Protein AF-A0A2V8GNH6-F1 (afdb_monomer)

Foldseek 3Di:
DDDQDADPVRDRDPPAFDDDDQDDDQDADDDPPVSVVVSVVPDDDGPFAQQLSNLVVLLVSQLVVCVVPPPDAAEDEAEELQDGGDDDDDLVNSLVSLLVSLHAYEYEHEHDPVCRVDDHDPSSVSSNVSSVHYYHYDYDPDPPQDDDDDDDDPPDDDDDPPDDD

Radius of gyration: 18.3 Å; Cα contacts (8 Å, |Δi|>4): 190; chains: 1; bounding box: 38×54×38 Å

Nearest PDB structures (foldseek):
  8bhv-assembly1_b  TM=6.555E-01  e=4.069E-03  Homo sapiens
  3k6s-assembly1_A  TM=7.568E-01  e=2.475E-02  Homo sapiens
  7lsy-assembly1_B  TM=6.332E-01  e=7.755E-03  Homo sapiens
  6tyx-assembly1_A  TM=6.675E-01  e=1.793E-02  Xenopus laevis
  6zhe-assembly1_H  TM=6.805E-01  e=1.324E-01  Homo sapiens

Solvent-accessible surface area (backbone atoms only — not comparable to full-atom values): 10574 Å² total; per-residue (Å²): 138,86,85,78,67,50,50,100,84,68,48,82,53,76,90,62,65,60,76,74,66,78,57,78,79,73,62,77,94,74,87,59,62,68,61,47,50,52,40,61,71,68,67,72,90,60,77,47,36,40,52,47,51,31,47,48,54,51,51,53,50,50,57,59,54,38,75,79,42,79,92,62,90,46,76,47,77,43,82,41,65,66,69,66,72,47,80,91,59,53,68,67,61,43,47,52,53,37,44,76,65,68,32,29,26,32,33,37,26,37,35,51,89,91,44,67,79,54,66,74,38,70,66,51,50,46,45,7,58,72,30,70,37,50,69,47,73,52,77,81,88,64,94,71,84,85,61,102,69,79,93,76,85,78,80,72,78,82,77,88,78,86,73,89,131

pLDDT: mean 71.57, std 22.3, range [28.91, 95.69]

Sequence (165 aa):
MGVCATDRAGEPAPIGPRPAEAGDVRYPMGGDHRQATLALAGLSPAAETVLYESMLIAIRNQQRASRARAGSYRVIVVLTDGENGAGRVEFDEVLDDARRSGILTYPVVLPPNDAPQSGPSWRMTQLALDTGGKIASGTCRHRSCVTARGISCRCARADPHVMAR

Structure (mmCIF, N/CA/C/O backbone):
data_AF-A0A2V8GNH6-F1
#
_entry.id   AF-A0A2V8GNH6-F1
#
loop_
_atom_site.group_PDB
_atom_site.id
_atom_site.type_symbol
_atom_site.label_atom_id
_atom_site.label_alt_id
_atom_site.label_comp_id
_atom_site.label_asym_id
_atom_site.label_entity_id
_atom_site.label_seq_id
_atom_site.pdbx_PDB_ins_code
_atom_site.Cartn_x
_atom_site.Cartn_y
_atom_site.Cartn_z
_atom_site.occupancy
_atom_site.B_iso_or_equiv
_atom_site.auth_seq_id
_atom_site.auth_comp_id
_atom_site.auth_asym_id
_atom_site.auth_atom_id
_atom_site.pdbx_PDB_model_num
ATOM 1 N N . MET A 1 1 ? 18.741 -32.907 -8.082 1.00 30.94 1 MET A N 1
ATOM 2 C CA . MET A 1 1 ? 17.587 -33.659 -8.616 1.00 30.94 1 MET A CA 1
ATOM 3 C C . MET A 1 1 ? 16.412 -32.696 -8.666 1.00 30.94 1 MET A C 1
ATOM 5 O O . MET A 1 1 ? 16.010 -32.224 -7.613 1.00 30.94 1 MET A O 1
ATOM 9 N N . GLY A 1 2 ? 15.989 -32.273 -9.861 1.00 32.78 2 GLY A N 1
ATOM 10 C CA . GLY A 1 2 ? 14.902 -31.302 -10.036 1.00 32.78 2 GLY A CA 1
ATOM 11 C C . GLY A 1 2 ? 13.561 -32.020 -10.121 1.00 32.78 2 GLY A C 1
ATOM 12 O O . GLY A 1 2 ? 13.442 -32.985 -10.869 1.00 32.78 2 GLY A O 1
ATOM 13 N N . VAL A 1 3 ? 12.58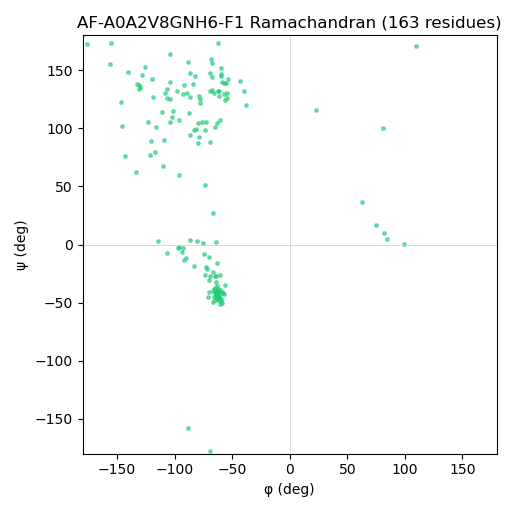1 -31.577 -9.336 1.00 32.28 3 VAL A N 1
ATOM 14 C CA . VAL A 1 3 ? 11.209 -32.091 -9.390 1.00 32.28 3 VAL A CA 1
ATOM 15 C C . VAL A 1 3 ? 10.467 -31.281 -10.453 1.00 32.28 3 VAL A C 1
ATOM 17 O O . VAL A 1 3 ? 10.292 -30.074 -10.295 1.00 32.28 3 VAL A O 1
ATOM 20 N N . CYS A 1 4 ? 10.086 -31.921 -11.557 1.00 30.31 4 CYS A N 1
ATOM 21 C CA . CYS A 1 4 ? 9.212 -31.326 -12.564 1.00 30.31 4 CYS A CA 1
ATOM 22 C C . CYS A 1 4 ? 7.770 -31.379 -12.046 1.00 30.31 4 CYS A C 1
ATOM 24 O O . CYS A 1 4 ? 7.290 -32.450 -11.681 1.00 30.31 4 CYS A O 1
ATOM 26 N N . ALA A 1 5 ? 7.081 -30.239 -12.001 1.00 36.72 5 ALA A N 1
ATOM 27 C CA . ALA A 1 5 ? 5.638 -30.228 -11.806 1.00 36.72 5 ALA A CA 1
ATOM 28 C C . ALA A 1 5 ? 4.979 -30.635 -13.133 1.00 36.72 5 ALA A C 1
ATOM 30 O O . ALA A 1 5 ? 4.988 -29.867 -14.091 1.00 36.72 5 ALA A O 1
ATOM 31 N N . THR A 1 6 ? 4.467 -31.859 -13.203 1.00 38.34 6 THR A N 1
ATOM 32 C CA . THR A 1 6 ? 3.567 -32.315 -14.268 1.00 38.34 6 THR A CA 1
ATOM 33 C C . THR A 1 6 ? 2.143 -31.877 -13.952 1.00 38.34 6 THR A C 1
ATOM 35 O O . THR A 1 6 ? 1.743 -31.834 -12.784 1.00 38.34 6 THR A O 1
ATOM 38 N N . ASP A 1 7 ? 1.367 -31.547 -14.978 1.00 43.41 7 ASP A N 1
ATOM 39 C CA . ASP A 1 7 ? -0.071 -31.343 -14.822 1.00 43.41 7 ASP A CA 1
ATOM 40 C C . ASP A 1 7 ? -0.801 -32.673 -14.515 1.00 43.41 7 ASP A C 1
ATOM 42 O O . ASP A 1 7 ? -0.186 -33.734 -14.378 1.00 43.41 7 ASP A O 1
ATOM 46 N N . ARG A 1 8 ? -2.138 -32.641 -14.390 1.00 41.50 8 ARG A N 1
ATOM 47 C CA . ARG A 1 8 ? -2.941 -33.867 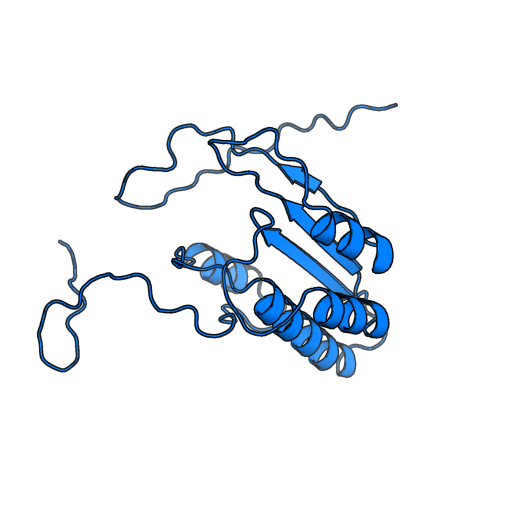-14.188 1.00 41.50 8 ARG A CA 1
ATOM 48 C C . ARG A 1 8 ? -2.856 -34.856 -15.362 1.00 41.50 8 ARG A C 1
ATOM 50 O O . ARG A 1 8 ? -3.253 -36.001 -15.172 1.00 41.50 8 ARG A O 1
ATOM 57 N N . ALA A 1 9 ? -2.386 -34.428 -16.533 1.00 52.41 9 ALA A N 1
ATOM 58 C CA . ALA A 1 9 ? -2.240 -35.254 -17.727 1.00 52.41 9 ALA A CA 1
ATOM 59 C C . ALA A 1 9 ? -0.832 -35.868 -17.863 1.00 52.41 9 ALA A C 1
ATOM 61 O O . ALA A 1 9 ? -0.625 -36.721 -18.722 1.00 52.41 9 ALA A O 1
ATOM 62 N N . GLY A 1 10 ? 0.116 -35.504 -16.991 1.00 43.56 10 GLY A N 1
ATOM 63 C CA . GLY A 1 10 ? 1.481 -36.028 -17.019 1.00 43.56 10 GLY A CA 1
ATOM 64 C C . GLY A 1 10 ? 2.394 -35.328 -18.028 1.00 43.56 10 GLY A C 1
ATOM 65 O O . GLY A 1 10 ? 3.518 -35.789 -18.234 1.00 43.56 10 GLY A O 1
ATOM 66 N N . GLU A 1 11 ? 1.958 -34.219 -18.630 1.00 43.00 11 GLU A N 1
ATOM 67 C CA . GLU A 1 11 ? 2.790 -33.441 -19.546 1.00 43.00 11 GLU A CA 1
ATOM 68 C C . GLU A 1 11 ? 3.640 -32.407 -18.784 1.00 43.00 11 GLU A C 1
ATOM 70 O O . GLU A 1 11 ? 3.230 -31.895 -17.730 1.00 43.00 11 GLU A O 1
ATOM 75 N N . PRO A 1 12 ? 4.861 -32.099 -19.270 1.00 45.50 12 PRO A N 1
ATOM 76 C CA . PRO A 1 12 ? 5.682 -31.041 -18.703 1.00 45.50 12 PRO A CA 1
ATOM 77 C C . PRO A 1 12 ? 4.984 -29.696 -18.922 1.00 45.50 12 PRO A C 1
ATOM 79 O O . PRO A 1 12 ? 5.030 -29.126 -20.012 1.00 45.50 12 PRO A O 1
ATOM 82 N N . ALA A 1 13 ? 4.338 -29.182 -17.874 1.00 39.44 13 ALA A N 1
ATOM 83 C CA . ALA A 1 13 ? 3.678 -27.889 -17.933 1.00 39.44 13 ALA A CA 1
ATOM 84 C C . ALA A 1 13 ? 4.731 -26.802 -18.219 1.00 39.44 13 ALA A C 1
ATOM 86 O O . ALA A 1 13 ? 5.741 -26.731 -17.504 1.00 39.44 13 ALA A O 1
ATOM 87 N N . PRO A 1 14 ? 4.537 -25.942 -19.238 1.00 39.19 14 PRO A N 1
ATOM 88 C CA . PRO A 1 14 ? 5.409 -24.796 -19.417 1.00 39.19 14 PRO A CA 1
ATOM 89 C C . PRO A 1 14 ? 5.361 -23.967 -18.134 1.00 39.19 14 PRO A C 1
ATOM 91 O O . PRO A 1 14 ? 4.286 -23.611 -17.650 1.00 39.19 14 PRO A O 1
ATOM 94 N N . ILE A 1 15 ? 6.534 -23.630 -17.592 1.00 44.34 15 ILE A N 1
ATOM 95 C CA . ILE A 1 15 ? 6.690 -22.641 -16.517 1.00 44.34 15 ILE A CA 1
ATOM 96 C C . ILE A 1 15 ? 6.473 -21.244 -17.125 1.00 44.34 15 ILE A C 1
ATOM 98 O O . ILE A 1 15 ? 7.325 -20.363 -17.057 1.00 44.34 15 ILE A O 1
ATOM 102 N N . GLY A 1 16 ? 5.360 -21.070 -17.836 1.00 40.69 16 GLY A N 1
ATOM 103 C CA . GLY A 1 16 ? 4.893 -19.770 -18.264 1.00 40.69 16 GLY A CA 1
ATOM 104 C C . GLY A 1 16 ? 4.474 -18.991 -17.020 1.00 40.69 16 GLY A C 1
ATOM 105 O O . GLY A 1 16 ? 3.968 -19.591 -16.063 1.00 40.69 16 GLY A O 1
ATOM 106 N N . PRO A 1 17 ? 4.698 -17.674 -16.985 1.00 47.59 17 PRO A N 1
ATOM 107 C CA . PRO A 1 17 ? 4.150 -16.861 -15.918 1.00 47.59 17 PRO A CA 1
ATOM 108 C C . PRO A 1 17 ? 2.638 -17.090 -15.857 1.00 47.59 17 PRO A C 1
ATOM 110 O O . PRO A 1 17 ? 1.956 -17.059 -16.883 1.00 47.59 17 PRO A O 1
ATOM 113 N N . ARG A 1 18 ? 2.119 -17.371 -14.657 1.00 44.66 18 ARG A N 1
ATOM 114 C CA . ARG A 1 18 ? 0.669 -17.449 -14.465 1.00 44.66 18 ARG A CA 1
ATOM 115 C C . ARG A 1 18 ? 0.052 -16.114 -14.903 1.00 44.66 18 ARG A C 1
ATOM 117 O O . ARG A 1 18 ? 0.643 -15.078 -14.581 1.00 44.66 18 ARG A O 1
ATOM 124 N N . PRO A 1 19 ? -1.099 -16.127 -15.603 1.00 43.84 19 PRO A N 1
ATOM 125 C CA . PRO A 1 19 ? -1.858 -14.902 -15.831 1.00 43.84 19 PRO A CA 1
ATOM 126 C C . PRO A 1 19 ? -2.114 -14.232 -14.478 1.00 43.84 19 PRO A C 1
ATOM 128 O O . PRO A 1 19 ? -2.299 -14.931 -13.475 1.00 43.84 19 PRO A O 1
ATOM 131 N N . ALA A 1 20 ? -2.059 -12.901 -14.433 1.00 50.41 20 ALA A N 1
ATOM 132 C CA . ALA A 1 20 ? -2.266 -12.161 -13.198 1.00 50.41 20 ALA A CA 1
ATOM 133 C C . ALA A 1 20 ? -3.730 -12.273 -12.759 1.00 50.41 20 ALA A C 1
ATOM 135 O O . ALA A 1 20 ? -4.587 -11.470 -13.114 1.00 50.41 20 ALA A O 1
ATOM 136 N N . GLU A 1 21 ? -4.025 -13.320 -11.997 1.00 51.41 21 GLU A N 1
ATOM 137 C CA . GLU A 1 21 ? -5.215 -13.372 -11.165 1.00 51.41 21 GLU A CA 1
ATOM 138 C C . GLU A 1 21 ? -5.054 -12.366 -10.015 1.00 51.41 21 GLU A C 1
ATOM 140 O O . GLU A 1 21 ? -3.937 -12.098 -9.559 1.00 51.41 21 GLU A O 1
ATOM 145 N N . ALA A 1 22 ? -6.175 -11.783 -9.582 1.00 57.97 22 ALA A N 1
ATOM 146 C CA . ALA A 1 22 ? -6.244 -10.766 -8.536 1.00 57.97 22 ALA A CA 1
ATOM 147 C C . ALA A 1 22 ? -5.346 -11.106 -7.330 1.00 57.97 22 ALA A C 1
ATOM 149 O O . ALA A 1 22 ? -5.259 -12.265 -6.925 1.00 57.97 22 ALA A O 1
ATOM 150 N N . GLY A 1 23 ? -4.688 -10.087 -6.760 1.00 68.81 23 GLY A N 1
ATOM 151 C CA . GLY A 1 23 ? -3.604 -10.233 -5.779 1.00 68.81 23 GLY A CA 1
ATOM 152 C C . GLY A 1 23 ? -3.784 -11.366 -4.754 1.00 68.81 23 GLY A C 1
ATOM 153 O O . GLY A 1 23 ? -4.733 -11.370 -3.970 1.00 68.81 23 GLY A O 1
ATOM 154 N N . ASP A 1 24 ? -2.837 -12.310 -4.736 1.00 82.50 24 ASP A N 1
ATOM 155 C CA . ASP A 1 24 ? -2.850 -13.467 -3.833 1.00 82.50 24 ASP A CA 1
ATOM 156 C C . ASP A 1 24 ? -2.389 -13.090 -2.414 1.00 82.50 24 ASP A C 1
ATOM 158 O O . ASP A 1 24 ? -1.266 -12.621 -2.192 1.00 82.50 24 ASP A O 1
ATOM 162 N N . VAL A 1 25 ? -3.250 -13.327 -1.422 1.00 86.69 25 VAL A N 1
ATOM 163 C CA . VAL A 1 25 ? -2.949 -13.058 -0.012 1.00 86.69 25 VAL A CA 1
ATOM 164 C C . VAL A 1 25 ? -2.135 -14.214 0.564 1.00 86.69 25 VAL A C 1
ATOM 166 O O . VAL A 1 25 ? -2.676 -15.230 0.990 1.00 86.69 25 VAL A O 1
ATOM 169 N N . ARG A 1 26 ? -0.813 -14.028 0.649 1.00 89.38 26 ARG A N 1
ATOM 170 C CA . ARG A 1 26 ? 0.121 -15.058 1.145 1.00 89.38 26 ARG A CA 1
ATOM 171 C C . ARG A 1 26 ? 0.020 -15.348 2.640 1.00 89.38 26 ARG A C 1
ATOM 173 O O . ARG A 1 26 ? 0.323 -16.455 3.074 1.00 89.38 26 ARG A O 1
ATOM 180 N N . TYR A 1 27 ? -0.356 -14.350 3.430 1.00 89.19 27 TYR A N 1
ATOM 181 C CA . TYR A 1 27 ? -0.501 -14.476 4.874 1.00 89.19 27 TYR A CA 1
ATOM 182 C C . TYR A 1 27 ? -1.646 -13.570 5.344 1.00 89.19 27 TYR A C 1
ATOM 184 O O . TYR A 1 27 ? -1.612 -12.365 5.072 1.00 89.19 27 TYR A O 1
ATOM 192 N N . PRO A 1 28 ? -2.681 -14.117 6.008 1.00 86.38 28 PRO A N 1
ATOM 193 C CA . PRO A 1 28 ? -3.767 -13.309 6.541 1.00 86.38 28 PRO A CA 1
ATOM 194 C C . PRO A 1 28 ? -3.272 -12.440 7.702 1.00 86.38 28 PRO A C 1
ATOM 196 O O . PRO A 1 28 ? -2.262 -12.732 8.336 1.00 86.38 28 PRO A O 1
ATOM 199 N N . MET A 1 29 ? -4.010 -11.376 8.018 1.00 83.56 29 MET A N 1
ATOM 200 C CA . MET A 1 29 ? -3.673 -10.511 9.150 1.00 83.56 29 MET A CA 1
ATOM 201 C C . MET A 1 29 ? -3.538 -11.300 10.459 1.00 83.56 29 MET A C 1
ATOM 203 O O . MET A 1 29 ? -4.460 -12.003 10.869 1.00 83.56 29 MET A O 1
ATOM 207 N N . GLY A 1 30 ? -2.400 -11.140 11.135 1.00 85.19 30 GLY A N 1
ATOM 208 C CA . GLY A 1 30 ? -2.065 -11.876 12.350 1.00 85.19 30 GLY A CA 1
ATOM 209 C C . GLY A 1 30 ? -0.739 -11.421 12.961 1.00 85.19 30 GLY A C 1
ATOM 210 O O . GLY A 1 30 ? -0.014 -10.626 12.371 1.00 85.19 30 GLY A O 1
ATOM 211 N N . GLY A 1 31 ? -0.424 -11.929 14.155 1.00 88.06 31 GLY A N 1
ATOM 212 C CA . GLY A 1 31 ? 0.787 -11.566 14.910 1.00 88.06 31 GLY A CA 1
ATOM 213 C C . GLY A 1 31 ? 1.975 -12.522 14.753 1.00 88.06 31 GLY A C 1
ATOM 214 O O . GLY A 1 31 ? 3.030 -12.265 15.324 1.00 88.06 31 GLY A O 1
ATOM 215 N N . ASP A 1 32 ? 1.831 -13.632 14.018 1.00 91.25 32 ASP A N 1
ATOM 216 C CA . ASP A 1 32 ? 2.923 -14.592 13.825 1.00 91.25 32 ASP A CA 1
ATOM 217 C C . ASP A 1 32 ? 3.920 -14.095 12.765 1.00 91.25 32 ASP A C 1
ATOM 219 O O . ASP A 1 32 ? 3.790 -14.324 11.559 1.00 91.25 32 ASP A O 1
ATOM 223 N N . HIS A 1 33 ? 4.952 -13.401 13.240 1.00 90.69 33 HIS A N 1
ATOM 224 C CA . HIS A 1 33 ? 6.021 -12.881 12.393 1.00 90.69 33 HIS A CA 1
ATOM 225 C C . HIS A 1 33 ? 6.844 -13.982 11.708 1.00 90.69 33 HIS A C 1
ATOM 227 O O . HIS A 1 33 ? 7.398 -13.749 10.630 1.00 90.69 33 HIS A O 1
ATOM 233 N N . ARG A 1 34 ? 6.927 -15.186 12.292 1.00 91.00 34 ARG A N 1
ATOM 234 C CA . ARG A 1 34 ? 7.680 -16.301 11.703 1.00 91.00 34 ARG A CA 1
ATOM 235 C C . ARG A 1 34 ? 6.955 -16.822 10.469 1.00 91.00 34 ARG A C 1
ATOM 237 O O . ARG A 1 34 ? 7.590 -16.999 9.432 1.00 91.00 34 ARG A O 1
ATOM 244 N N . GLN A 1 35 ? 5.641 -17.011 10.562 1.00 89.00 35 GLN A N 1
ATOM 245 C CA . GLN A 1 35 ? 4.821 -17.424 9.421 1.00 89.00 35 GLN A CA 1
ATOM 246 C C . GLN A 1 35 ? 4.796 -16.357 8.325 1.00 89.00 35 GLN A C 1
ATOM 248 O O . GLN A 1 35 ? 4.996 -16.685 7.157 1.00 89.00 35 GLN A O 1
ATOM 253 N N . ALA A 1 36 ? 4.678 -15.077 8.690 1.00 88.31 36 ALA A N 1
ATOM 254 C CA . ALA A 1 36 ? 4.785 -13.984 7.723 1.00 88.31 36 ALA A CA 1
ATOM 255 C C . ALA A 1 36 ? 6.142 -13.983 6.989 1.00 88.31 36 ALA A C 1
ATOM 257 O O . ALA A 1 36 ? 6.195 -13.808 5.773 1.00 88.31 36 ALA A O 1
ATOM 258 N N . THR A 1 37 ? 7.243 -14.245 7.703 1.00 91.00 37 THR A N 1
ATOM 259 C CA . THR A 1 37 ? 8.587 -14.336 7.102 1.00 91.00 37 THR A CA 1
ATOM 260 C C . THR A 1 37 ? 8.687 -15.488 6.101 1.00 91.00 37 THR A C 1
ATOM 262 O O . THR A 1 37 ? 9.243 -15.316 5.017 1.00 91.00 37 THR A O 1
ATOM 265 N N . LEU A 1 38 ? 8.128 -16.655 6.432 1.00 90.44 38 LEU A N 1
ATOM 266 C CA . LEU A 1 38 ? 8.104 -17.806 5.525 1.00 90.44 38 LEU A CA 1
ATOM 267 C C . LEU A 1 38 ? 7.259 -17.527 4.274 1.00 90.44 38 LEU A C 1
ATOM 269 O O . LEU A 1 38 ? 7.671 -17.884 3.172 1.00 90.44 38 LEU A O 1
ATOM 273 N N . ALA A 1 39 ? 6.125 -16.841 4.429 1.00 87.75 39 ALA A N 1
ATOM 274 C CA . ALA A 1 39 ? 5.269 -16.441 3.315 1.00 87.75 39 ALA A CA 1
ATOM 275 C C . ALA A 1 39 ? 5.983 -15.480 2.347 1.00 87.75 39 ALA A C 1
ATOM 277 O O . ALA A 1 39 ? 5.882 -15.642 1.132 1.00 87.75 39 ALA A O 1
ATOM 278 N N . LEU A 1 40 ? 6.758 -14.523 2.874 1.00 86.38 40 LEU A N 1
ATOM 279 C CA . LEU A 1 40 ? 7.588 -13.626 2.063 1.00 86.38 40 LEU A CA 1
ATOM 280 C C . LEU A 1 40 ? 8.720 -14.372 1.340 1.00 86.38 40 LEU A C 1
ATOM 282 O O . LEU A 1 40 ? 9.014 -14.070 0.187 1.00 86.38 40 LEU A O 1
ATOM 286 N N . ALA A 1 41 ? 9.339 -15.363 1.989 1.00 86.00 41 ALA A N 1
ATOM 287 C CA . ALA A 1 41 ? 10.415 -16.157 1.391 1.00 86.00 41 ALA A CA 1
ATOM 288 C C . ALA A 1 41 ? 9.944 -17.030 0.211 1.00 86.00 41 ALA A C 1
ATOM 290 O O . ALA A 1 41 ? 10.753 -17.394 -0.639 1.00 86.00 41 ALA A O 1
ATOM 291 N N . GLY A 1 42 ? 8.651 -17.361 0.152 1.00 81.06 42 GLY A N 1
ATOM 292 C CA . GLY A 1 42 ? 8.041 -18.135 -0.933 1.00 81.06 42 GLY A CA 1
ATOM 293 C C . GLY A 1 42 ? 7.568 -17.308 -2.134 1.00 81.06 42 GLY A C 1
ATOM 294 O O . GLY A 1 42 ? 6.951 -17.869 -3.040 1.00 81.06 42 GLY A O 1
ATOM 295 N N . LEU A 1 43 ? 7.801 -15.990 -2.152 1.00 82.12 43 LEU A N 1
ATOM 296 C CA . LEU A 1 43 ? 7.370 -15.129 -3.252 1.00 82.12 43 LEU A CA 1
ATOM 297 C C . LEU A 1 43 ? 8.138 -15.441 -4.544 1.00 82.12 43 LEU A C 1
ATOM 299 O O . LEU A 1 43 ? 9.364 -15.511 -4.567 1.00 82.12 43 LEU A O 1
ATOM 303 N N . SER A 1 44 ? 7.390 -15.568 -5.637 1.00 74.88 44 SER A N 1
ATOM 304 C CA . SER A 1 44 ? 7.912 -15.650 -7.000 1.00 74.88 44 SER A CA 1
ATOM 305 C C . SER A 1 44 ? 7.359 -14.476 -7.803 1.00 74.88 44 SER A C 1
ATOM 307 O O . SER A 1 44 ? 6.185 -14.140 -7.614 1.00 74.88 44 SER A O 1
ATOM 309 N N . PRO A 1 45 ? 8.151 -13.872 -8.706 1.00 70.75 45 PRO A N 1
ATOM 310 C CA . PRO A 1 45 ? 7.634 -12.879 -9.636 1.00 70.75 45 PRO A CA 1
ATOM 311 C C . PRO A 1 45 ? 6.524 -13.478 -10.513 1.00 70.75 45 PRO A C 1
ATOM 313 O O . PRO A 1 45 ? 6.574 -14.656 -10.883 1.00 70.75 45 PRO A O 1
ATOM 316 N N . ALA A 1 46 ? 5.532 -12.649 -10.829 1.00 68.25 46 ALA A N 1
ATOM 317 C CA . ALA A 1 46 ? 4.541 -12.882 -11.877 1.00 68.25 46 ALA A CA 1
ATOM 318 C C . ALA A 1 46 ? 4.894 -12.013 -13.100 1.00 68.25 46 ALA A C 1
ATOM 320 O O . ALA A 1 46 ? 5.709 -11.101 -12.975 1.00 68.25 46 ALA A O 1
ATOM 321 N N . ALA A 1 47 ? 4.325 -12.298 -14.278 1.00 63.56 47 ALA A N 1
ATOM 322 C CA . ALA A 1 47 ? 4.613 -11.498 -15.480 1.00 63.56 47 ALA A CA 1
ATOM 323 C C . ALA A 1 47 ? 3.966 -10.117 -15.478 1.00 63.56 47 ALA A C 1
ATOM 325 O O . ALA A 1 47 ? 4.472 -9.221 -16.144 1.00 63.56 47 ALA A O 1
ATOM 326 N N . GLU A 1 48 ? 2.859 -9.951 -14.759 1.00 71.69 48 GLU A N 1
ATOM 327 C CA . GLU A 1 48 ? 2.117 -8.699 -14.728 1.00 71.69 48 GLU A CA 1
ATOM 328 C C . GLU A 1 48 ? 1.878 -8.260 -13.285 1.00 71.69 48 GLU A C 1
ATOM 330 O O . GLU A 1 48 ? 1.681 -9.079 -12.379 1.00 71.69 48 GLU A O 1
ATOM 335 N N . THR A 1 49 ? 1.883 -6.945 -13.085 1.00 76.56 49 THR A N 1
ATOM 336 C CA . THR A 1 49 ? 1.685 -6.317 -11.780 1.00 76.56 49 THR A CA 1
ATOM 337 C C . THR A 1 49 ? 0.260 -5.772 -11.685 1.00 76.56 49 THR A C 1
ATOM 339 O O . THR A 1 49 ? -0.063 -4.775 -12.328 1.00 76.56 49 THR A O 1
ATOM 342 N N . VAL A 1 50 ? -0.574 -6.402 -10.849 1.00 86.31 50 VAL A N 1
ATOM 343 C CA . VAL A 1 50 ? -1.943 -5.965 -10.491 1.00 86.31 50 VAL A CA 1
ATOM 344 C C . VAL A 1 50 ? -1.940 -5.175 -9.174 1.00 86.31 50 VAL A C 1
ATOM 346 O O . VAL A 1 50 ? -2.536 -5.563 -8.162 1.00 86.31 50 VAL A O 1
ATOM 349 N N . LEU A 1 51 ? -1.196 -4.069 -9.157 1.00 87.38 51 LEU A N 1
ATOM 350 C CA . LEU A 1 51 ? -0.946 -3.254 -7.965 1.00 87.38 51 LEU A CA 1
ATOM 351 C C . LEU A 1 51 ? -2.244 -2.705 -7.357 1.00 87.38 51 LEU A C 1
ATOM 353 O O . LEU A 1 51 ? -2.445 -2.786 -6.144 1.00 87.38 51 LEU A O 1
A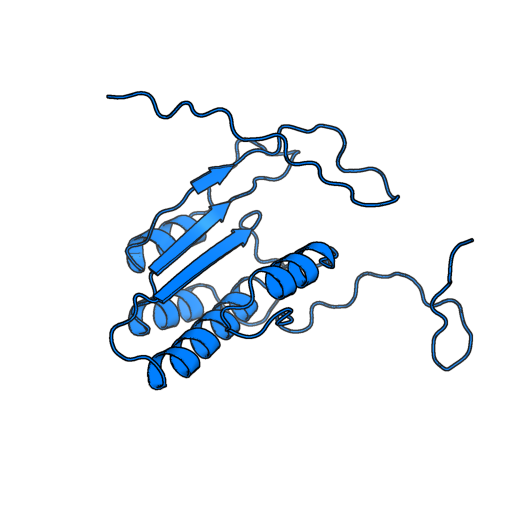TOM 357 N N . TYR A 1 52 ? -3.126 -2.153 -8.190 1.00 90.62 52 TYR A N 1
ATOM 358 C CA . TYR A 1 52 ? -4.336 -1.466 -7.728 1.00 90.62 52 TYR A CA 1
ATOM 359 C C . TYR A 1 52 ? -5.370 -2.426 -7.134 1.00 90.62 52 TYR A C 1
ATOM 361 O O . TYR A 1 52 ? -5.908 -2.176 -6.054 1.00 90.62 52 TYR A O 1
ATOM 369 N N . GLU A 1 53 ? -5.563 -3.589 -7.751 1.00 89.69 53 GLU A N 1
ATOM 370 C CA . GLU A 1 53 ? -6.407 -4.649 -7.188 1.00 89.69 53 GLU A CA 1
ATOM 371 C C . GLU A 1 53 ? -5.847 -5.175 -5.861 1.00 89.69 53 GLU A C 1
ATOM 373 O O . GLU A 1 53 ? -6.585 -5.327 -4.883 1.00 89.69 53 GLU A O 1
ATOM 378 N N . SER A 1 54 ? -4.528 -5.384 -5.789 1.00 89.56 54 SER A N 1
ATOM 379 C CA . SER A 1 54 ? -3.851 -5.822 -4.562 1.00 89.56 54 SER A CA 1
ATOM 380 C C . SER A 1 54 ? -4.028 -4.812 -3.422 1.00 89.56 54 SER A C 1
ATOM 382 O O . SER A 1 54 ? -4.266 -5.194 -2.273 1.00 89.56 54 SER A O 1
ATOM 384 N N . MET A 1 55 ? -3.983 -3.517 -3.740 1.00 91.50 55 MET A N 1
ATOM 385 C CA . MET A 1 55 ? -4.262 -2.436 -2.796 1.00 91.50 55 MET A CA 1
ATOM 386 C C . MET A 1 55 ? -5.701 -2.476 -2.273 1.00 91.50 55 MET A C 1
ATOM 388 O O . MET A 1 55 ? -5.901 -2.406 -1.058 1.00 91.50 55 MET A O 1
ATOM 392 N N . LEU A 1 56 ? -6.704 -2.653 -3.140 1.00 91.38 56 LEU A N 1
ATOM 393 C CA . LEU A 1 56 ? -8.098 -2.784 -2.695 1.00 91.38 56 LEU A CA 1
ATOM 394 C C . LEU A 1 56 ? -8.294 -3.988 -1.768 1.00 91.38 56 LEU A C 1
ATOM 396 O O . LEU A 1 56 ? -8.981 -3.882 -0.747 1.00 91.38 56 LEU A O 1
ATOM 400 N N . ILE A 1 57 ? -7.673 -5.128 -2.083 1.00 90.62 57 ILE A N 1
ATOM 401 C CA . ILE A 1 57 ? -7.708 -6.318 -1.223 1.00 90.62 57 ILE A CA 1
ATOM 402 C C . ILE A 1 57 ? -7.098 -5.997 0.150 1.00 90.62 57 ILE A C 1
ATOM 404 O O . ILE A 1 57 ? -7.701 -6.310 1.183 1.00 90.62 57 ILE A O 1
ATOM 408 N N . ALA A 1 58 ? -5.948 -5.318 0.186 1.00 91.50 58 ALA A N 1
ATOM 409 C CA . ALA A 1 58 ? -5.288 -4.920 1.428 1.00 91.50 58 ALA A CA 1
ATOM 410 C C . ALA A 1 58 ? -6.144 -3.954 2.270 1.00 91.50 58 ALA A C 1
ATOM 412 O O . ALA A 1 58 ? -6.305 -4.171 3.476 1.00 91.50 58 ALA A O 1
ATOM 413 N N . ILE A 1 59 ? -6.753 -2.938 1.647 1.00 91.62 59 ILE A N 1
ATOM 414 C CA . ILE A 1 59 ? -7.654 -1.978 2.308 1.00 91.62 59 ILE A CA 1
ATOM 415 C C . ILE A 1 59 ? -8.847 -2.711 2.930 1.00 91.62 59 ILE A C 1
ATOM 417 O O . ILE A 1 59 ? -9.148 -2.530 4.113 1.00 91.62 59 ILE A O 1
ATOM 421 N N . AR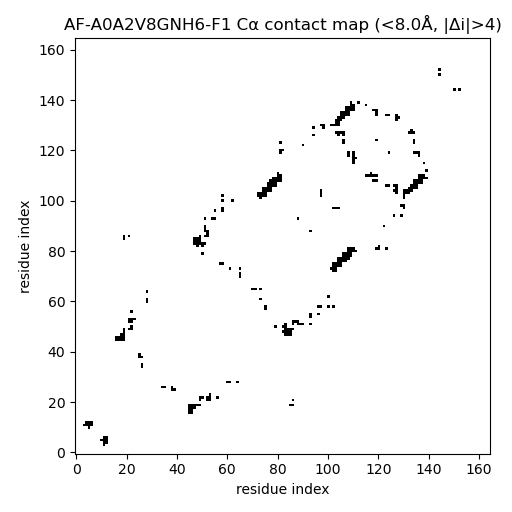G A 1 60 ? -9.502 -3.594 2.169 1.00 90.12 60 ARG A N 1
ATOM 422 C CA . ARG A 1 60 ? -10.656 -4.371 2.648 1.00 90.12 60 ARG A CA 1
ATOM 423 C C . ARG A 1 60 ? -10.274 -5.299 3.802 1.00 90.12 60 ARG A C 1
ATOM 425 O O . ARG A 1 60 ? -11.024 -5.402 4.775 1.00 90.12 60 ARG A O 1
ATOM 432 N N . ASN A 1 61 ? -9.106 -5.936 3.740 1.00 88.88 61 ASN A N 1
ATOM 433 C CA . ASN A 1 61 ? -8.601 -6.778 4.826 1.00 88.88 61 ASN A CA 1
ATOM 434 C C . ASN A 1 61 ? -8.326 -5.966 6.099 1.00 88.88 61 ASN A C 1
ATOM 436 O O . ASN A 1 61 ? -8.733 -6.384 7.185 1.00 88.88 61 ASN A O 1
ATOM 440 N N . GLN A 1 62 ? -7.727 -4.778 5.973 1.00 87.81 62 GLN A N 1
ATOM 441 C CA . GLN A 1 62 ? -7.523 -3.861 7.098 1.00 87.81 62 GLN A CA 1
ATOM 442 C C . GLN A 1 62 ? -8.847 -3.404 7.721 1.00 87.81 62 GLN A C 1
ATOM 444 O O . GLN A 1 62 ? -8.996 -3.426 8.940 1.00 87.81 62 GLN A O 1
ATOM 449 N N . GLN A 1 63 ? -9.839 -3.043 6.904 1.00 86.56 63 GLN A N 1
ATOM 450 C CA . GLN A 1 63 ? -11.167 -2.651 7.390 1.00 86.56 63 GLN A CA 1
ATOM 451 C C . GLN A 1 63 ? -11.877 -3.788 8.140 1.00 86.56 63 GLN A C 1
ATOM 453 O O . GLN A 1 63 ? -12.543 -3.553 9.150 1.00 86.56 63 GLN A O 1
ATOM 458 N N . ARG A 1 64 ? -11.739 -5.034 7.668 1.00 85.62 64 ARG A N 1
ATOM 459 C CA . ARG A 1 64 ? -12.280 -6.216 8.358 1.00 85.62 64 ARG A CA 1
ATOM 460 C C . ARG A 1 64 ? -11.579 -6.443 9.696 1.00 85.62 64 ARG A C 1
ATOM 462 O O . ARG A 1 64 ? -12.258 -6.635 10.701 1.00 85.62 64 ARG A O 1
ATOM 469 N N . ALA A 1 65 ? -10.250 -6.354 9.725 1.00 81.31 65 ALA A N 1
ATOM 470 C CA . ALA A 1 65 ? -9.463 -6.509 10.946 1.00 81.31 65 ALA A CA 1
ATOM 471 C C . ALA A 1 65 ? -9.747 -5.397 11.974 1.00 81.31 65 ALA A C 1
ATOM 473 O O . ALA A 1 65 ? -9.837 -5.669 13.171 1.00 81.31 65 ALA A O 1
ATOM 474 N N . SER A 1 66 ? -9.959 -4.154 11.530 1.00 75.81 66 SER A N 1
ATOM 475 C CA . SER A 1 66 ? -10.200 -3.020 12.430 1.00 75.81 66 SER A CA 1
ATOM 476 C C . SER A 1 66 ? -11.540 -3.084 13.153 1.00 75.81 66 SER A C 1
ATOM 478 O O . SER A 1 66 ? -11.645 -2.591 14.272 1.00 75.81 66 SER A O 1
ATOM 480 N N . ARG A 1 67 ? -12.556 -3.738 12.570 1.00 72.88 67 ARG A N 1
ATOM 481 C CA . ARG A 1 67 ? -13.824 -4.005 13.277 1.00 72.88 67 ARG A CA 1
ATOM 482 C C . ARG A 1 67 ? -13.615 -4.854 14.536 1.00 72.88 67 ARG A C 1
ATOM 484 O O . ARG A 1 67 ? -14.388 -4.727 15.475 1.00 72.88 67 ARG A O 1
ATOM 491 N N . ALA A 1 68 ? -12.560 -5.671 14.573 1.00 68.88 68 ALA A N 1
ATOM 492 C CA . ALA A 1 68 ? -12.187 -6.474 15.736 1.00 68.88 68 ALA A CA 1
ATOM 493 C C . ALA A 1 68 ? -11.213 -5.758 16.698 1.00 68.88 68 ALA A C 1
ATOM 495 O O . ALA A 1 68 ? -10.987 -6.241 17.806 1.00 68.88 68 ALA A O 1
ATOM 496 N N . ARG A 1 69 ? -10.620 -4.622 16.297 1.00 66.69 69 ARG A N 1
ATOM 497 C CA . ARG A 1 69 ? -9.615 -3.861 17.066 1.00 66.69 69 ARG A CA 1
ATOM 498 C C . ARG A 1 69 ? -9.805 -2.349 16.879 1.00 66.69 69 ARG A C 1
ATOM 500 O O . ARG A 1 69 ? -9.057 -1.690 16.154 1.00 66.69 69 ARG A O 1
ATOM 507 N N . ALA A 1 70 ? -10.821 -1.796 17.541 1.00 68.81 70 ALA A N 1
ATOM 508 C CA . ALA A 1 70 ? -11.072 -0.356 17.537 1.00 68.81 70 ALA A CA 1
ATOM 509 C C . ALA A 1 70 ? -9.859 0.425 18.089 1.00 68.81 70 ALA A C 1
ATOM 511 O O . ALA A 1 70 ? -9.222 -0.002 19.049 1.00 68.81 70 ALA A O 1
ATOM 512 N N . GLY A 1 71 ? -9.530 1.563 17.466 1.00 69.38 71 GLY A N 1
ATOM 513 C CA . GLY A 1 71 ? -8.471 2.475 17.927 1.00 69.38 71 GLY A CA 1
ATOM 514 C C . GLY A 1 71 ? -7.037 2.140 17.491 1.00 69.38 71 GLY A C 1
ATOM 515 O O . GLY A 1 71 ? -6.112 2.831 17.901 1.00 69.38 71 GLY A O 1
ATOM 516 N N . SER A 1 72 ? -6.822 1.115 16.660 1.00 76.19 72 SER A N 1
ATOM 517 C CA . SER A 1 72 ? -5.485 0.809 16.122 1.00 76.19 72 SER A CA 1
ATOM 518 C C . SER A 1 72 ? -5.166 1.649 14.879 1.00 76.19 72 SER A C 1
ATOM 520 O O . SER A 1 72 ? -6.010 1.787 13.990 1.00 76.19 72 SER A O 1
ATOM 522 N N . TYR A 1 73 ? -3.934 2.163 14.780 1.00 81.25 73 TYR A N 1
ATOM 523 C CA . TYR A 1 73 ? -3.434 2.767 13.541 1.00 81.25 73 TYR A CA 1
ATOM 524 C C . TYR A 1 73 ? -3.398 1.717 12.432 1.00 81.25 73 TYR A C 1
ATOM 526 O O . TYR A 1 73 ? -2.899 0.607 12.626 1.00 81.25 73 TYR A O 1
ATOM 534 N N . ARG A 1 74 ? -3.927 2.071 11.260 1.00 88.69 74 ARG A N 1
ATOM 535 C CA . ARG A 1 74 ? -3.952 1.188 10.094 1.00 88.69 74 ARG A CA 1
ATOM 536 C C . ARG A 1 74 ? -2.939 1.680 9.087 1.00 88.69 74 ARG A C 1
ATOM 538 O O . ARG A 1 74 ? -2.967 2.846 8.699 1.00 88.69 74 ARG A O 1
ATOM 545 N N . VAL A 1 75 ? -2.062 0.774 8.685 1.00 92.56 75 VAL A N 1
ATOM 546 C CA . VAL A 1 75 ? -0.943 1.074 7.803 1.00 92.56 75 VAL A CA 1
ATOM 547 C C . VAL A 1 75 ? -0.911 0.049 6.680 1.00 92.56 75 VAL A C 1
ATOM 549 O O . VAL A 1 75 ? -1.089 -1.148 6.921 1.00 92.56 75 VAL A O 1
ATOM 552 N N . ILE A 1 76 ? -0.678 0.521 5.461 1.00 93.69 76 ILE A N 1
ATOM 553 C CA . ILE A 1 76 ? -0.316 -0.309 4.314 1.00 93.69 76 ILE A CA 1
ATOM 554 C C . ILE A 1 76 ? 1.058 0.145 3.833 1.00 93.69 76 ILE A C 1
ATOM 556 O O . ILE A 1 76 ? 1.280 1.326 3.581 1.00 93.69 76 ILE A O 1
ATOM 560 N N . VAL A 1 77 ? 1.984 -0.803 3.712 1.00 93.62 77 VAL A N 1
ATOM 561 C CA . VAL A 1 77 ? 3.291 -0.584 3.087 1.00 93.62 77 VAL A CA 1
ATOM 562 C C . VAL A 1 77 ? 3.240 -1.215 1.705 1.00 93.62 77 VAL A C 1
ATOM 564 O O . VAL A 1 77 ? 2.905 -2.392 1.583 1.00 93.62 77 VAL A O 1
ATOM 567 N N . VAL A 1 78 ? 3.552 -0.435 0.674 1.00 91.75 78 VAL A N 1
ATOM 568 C CA . VAL A 1 78 ? 3.477 -0.877 -0.723 1.00 91.75 78 VAL A CA 1
ATOM 569 C C . VAL A 1 78 ? 4.888 -0.973 -1.269 1.00 91.75 78 VAL A C 1
ATOM 571 O O . VAL A 1 78 ? 5.551 0.046 -1.393 1.00 91.75 78 VAL A O 1
ATOM 574 N N . LEU A 1 79 ? 5.350 -2.175 -1.598 1.00 89.06 79 LEU A N 1
ATOM 575 C CA . LEU A 1 79 ? 6.634 -2.373 -2.268 1.00 89.06 79 LEU A CA 1
ATOM 576 C C . LEU A 1 79 ? 6.377 -2.617 -3.756 1.00 89.06 79 LEU A C 1
ATOM 578 O O . LEU A 1 79 ? 5.747 -3.610 -4.108 1.00 89.06 79 LEU A O 1
ATOM 582 N N . THR A 1 80 ? 6.821 -1.707 -4.616 1.00 85.38 80 THR A N 1
ATOM 583 C CA . THR A 1 80 ? 6.547 -1.761 -6.062 1.00 85.38 80 THR A CA 1
ATOM 584 C C . THR A 1 80 ? 7.616 -0.997 -6.835 1.00 85.38 80 THR A C 1
ATOM 586 O O . THR A 1 80 ? 8.243 -0.094 -6.295 1.00 85.38 80 THR A O 1
ATOM 589 N N . ASP A 1 81 ? 7.827 -1.334 -8.098 1.00 77.00 81 ASP A N 1
ATOM 590 C CA . ASP A 1 81 ? 8.559 -0.504 -9.063 1.00 77.00 81 ASP A CA 1
ATOM 591 C C . ASP A 1 81 ? 7.751 0.716 -9.543 1.00 77.00 81 ASP A C 1
ATOM 593 O O . ASP A 1 81 ? 8.306 1.639 -10.136 1.00 77.00 81 ASP A O 1
ATOM 597 N N . GLY A 1 82 ? 6.466 0.783 -9.184 1.00 63.44 82 GLY A N 1
ATOM 598 C CA . GLY A 1 82 ? 5.585 1.927 -9.394 1.00 63.44 82 GLY A CA 1
ATOM 599 C C . GLY A 1 82 ? 4.673 1.799 -10.610 1.00 63.44 82 GLY A C 1
ATOM 600 O O . GLY A 1 82 ? 3.877 2.717 -10.841 1.00 63.44 82 GLY A O 1
ATOM 601 N N . GLU A 1 83 ? 4.755 0.690 -11.349 1.00 73.88 83 GLU A N 1
ATOM 602 C CA . GLU A 1 83 ? 3.983 0.452 -12.564 1.00 73.88 83 GLU A CA 1
ATOM 603 C C . GLU A 1 83 ? 2.871 -0.581 -12.328 1.00 73.88 83 GLU A C 1
ATOM 605 O O . GLU A 1 83 ? 3.060 -1.624 -11.703 1.00 73.88 83 GLU A O 1
ATOM 610 N N . ASN A 1 84 ? 1.668 -0.263 -12.805 1.00 75.81 84 ASN A N 1
ATOM 611 C CA . ASN A 1 84 ? 0.542 -1.188 -12.820 1.00 75.81 84 ASN A CA 1
ATOM 612 C C . ASN A 1 84 ? 0.374 -1.677 -14.259 1.00 75.81 84 ASN A C 1
ATOM 614 O O . ASN A 1 84 ? -0.065 -0.912 -15.115 1.00 75.81 84 ASN A O 1
ATOM 618 N N . GLY A 1 85 ? 0.771 -2.922 -14.518 1.00 66.12 85 GLY A N 1
ATOM 619 C CA . GLY A 1 85 ? 0.820 -3.495 -15.866 1.00 66.12 85 GLY A CA 1
ATOM 620 C C . GLY A 1 85 ? -0.455 -4.226 -16.288 1.00 66.12 85 GLY A C 1
ATOM 621 O O . GLY A 1 85 ? -0.609 -4.533 -17.464 1.00 66.12 85 GLY A O 1
ATOM 622 N N . ALA A 1 86 ? -1.360 -4.512 -15.346 1.00 69.06 86 ALA A N 1
ATOM 623 C CA . ALA A 1 86 ? -2.602 -5.236 -15.599 1.00 69.06 86 ALA A CA 1
ATOM 624 C C . ALA A 1 86 ? -3.688 -4.905 -14.560 1.00 69.06 86 ALA A C 1
ATOM 626 O O . ALA A 1 86 ? -3.438 -4.232 -13.558 1.00 69.06 86 ALA A O 1
ATOM 627 N N . GLY A 1 87 ? -4.899 -5.413 -14.789 1.00 72.06 87 GLY A N 1
ATOM 628 C CA . GLY A 1 87 ? -6.045 -5.267 -13.889 1.00 72.06 87 GLY A CA 1
ATOM 629 C C . GLY A 1 87 ? -7.129 -4.339 -14.432 1.00 72.06 87 GLY A C 1
ATOM 630 O O . GLY A 1 87 ? -6.968 -3.698 -15.467 1.00 72.06 87 GLY A O 1
ATOM 631 N N . ARG A 1 88 ? -8.273 -4.319 -13.746 1.00 82.69 88 ARG A N 1
ATOM 632 C CA . ARG A 1 88 ? -9.466 -3.541 -14.143 1.00 82.69 88 ARG A CA 1
ATOM 633 C C . ARG A 1 88 ? -9.718 -2.316 -13.270 1.00 82.69 88 ARG A C 1
ATOM 635 O O . ARG A 1 88 ? -10.651 -1.565 -13.531 1.00 82.69 88 ARG A O 1
ATOM 642 N N . VAL A 1 89 ? -8.947 -2.188 -12.197 1.00 86.44 89 VAL A N 1
ATOM 643 C CA . VAL A 1 89 ? -9.108 -1.145 -11.188 1.00 86.44 89 VAL A CA 1
ATOM 644 C C . VAL A 1 89 ? -8.225 0.027 -11.558 1.00 86.44 89 VAL A C 1
ATOM 646 O O . VAL A 1 89 ? -7.030 -0.150 -11.782 1.00 86.44 89 VAL A O 1
ATOM 649 N N . GLU A 1 90 ? -8.811 1.215 -11.569 1.00 90.06 90 GLU A N 1
ATOM 650 C CA . GLU A 1 90 ? -8.101 2.460 -11.829 1.00 90.06 90 GLU A CA 1
ATOM 651 C C . GLU A 1 90 ? -7.529 3.061 -10.542 1.00 90.06 90 GLU A C 1
ATOM 653 O O . GLU A 1 90 ? -8.009 2.815 -9.433 1.00 90.06 90 GLU A O 1
ATOM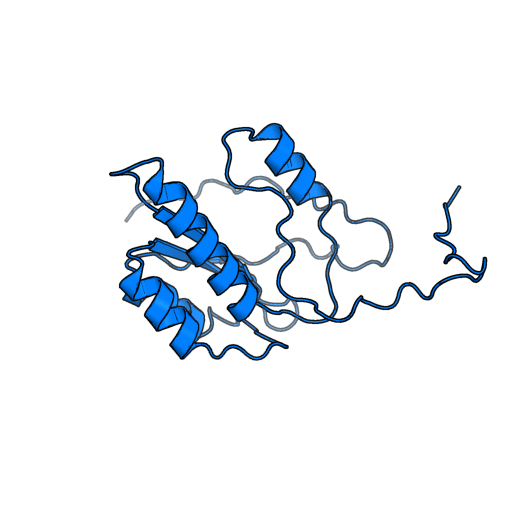 658 N N . PHE A 1 91 ? -6.495 3.890 -10.688 1.00 91.56 91 PHE A N 1
ATOM 659 C CA . PHE A 1 91 ? -5.813 4.512 -9.551 1.00 91.56 91 PHE A CA 1
ATOM 660 C C . PHE A 1 91 ? -6.753 5.341 -8.661 1.00 91.56 91 PHE A C 1
ATOM 662 O O . PHE A 1 91 ? -6.668 5.247 -7.435 1.00 91.56 91 PHE A O 1
ATOM 669 N N . ASP A 1 92 ? -7.653 6.116 -9.267 1.00 92.69 92 ASP A N 1
ATOM 670 C CA . ASP A 1 92 ? -8.543 7.027 -8.540 1.00 92.69 92 ASP A CA 1
ATOM 671 C C . ASP A 1 92 ? -9.499 6.269 -7.605 1.00 92.69 92 ASP A C 1
ATOM 673 O O . ASP A 1 92 ? -9.734 6.701 -6.478 1.00 92.69 92 ASP A O 1
ATOM 677 N N . GLU A 1 93 ? -9.964 5.083 -8.015 1.00 93.19 93 GLU A N 1
ATOM 678 C CA . GLU A 1 93 ? -10.800 4.216 -7.176 1.00 93.19 93 GLU A CA 1
ATOM 679 C C . GLU A 1 93 ? -10.044 3.766 -5.917 1.00 93.19 93 GLU A C 1
ATOM 681 O O . GLU A 1 93 ? -10.567 3.834 -4.802 1.00 93.19 93 GLU A O 1
ATOM 686 N N . VAL A 1 94 ? -8.780 3.356 -6.075 1.00 93.38 94 VAL A N 1
ATOM 687 C CA . VAL A 1 94 ? -7.927 2.954 -4.946 1.00 93.38 94 VAL A CA 1
ATOM 688 C C . VAL A 1 94 ? -7.660 4.125 -4.012 1.00 93.38 94 VAL A C 1
ATOM 690 O O . VAL A 1 94 ? -7.688 3.958 -2.791 1.00 93.38 94 VAL A O 1
ATOM 693 N N . LEU A 1 95 ? -7.371 5.299 -4.575 1.00 94.56 95 LEU A N 1
ATOM 694 C CA . LEU A 1 95 ? -7.073 6.501 -3.812 1.00 94.56 95 LEU A CA 1
ATOM 695 C C . LEU A 1 95 ? -8.271 6.918 -2.952 1.00 94.56 95 LEU A C 1
ATOM 697 O O . LEU A 1 95 ? -8.108 7.175 -1.757 1.00 94.56 95 LEU A O 1
ATOM 701 N N . ASP A 1 96 ? -9.470 6.931 -3.529 1.00 94.56 96 ASP A N 1
ATOM 702 C CA . ASP A 1 96 ? -10.693 7.279 -2.810 1.00 94.56 96 ASP A CA 1
ATOM 703 C C . ASP A 1 96 ? -11.005 6.280 -1.690 1.00 94.56 96 ASP A C 1
ATOM 705 O O . ASP A 1 96 ? -11.300 6.688 -0.558 1.00 94.56 96 ASP A O 1
ATOM 709 N N . ASP A 1 97 ? -10.869 4.977 -1.948 1.00 93.75 97 ASP A N 1
ATOM 710 C CA . ASP A 1 97 ? -11.053 3.951 -0.920 1.00 93.75 97 ASP A CA 1
ATOM 711 C C . ASP A 1 97 ? -10.004 4.063 0.196 1.00 93.75 97 ASP A C 1
ATOM 713 O O . ASP A 1 97 ? -10.344 3.971 1.383 1.00 93.75 97 ASP A O 1
ATOM 717 N N . ALA A 1 98 ? -8.740 4.329 -0.145 1.00 93.06 98 ALA A N 1
ATOM 718 C CA . ALA A 1 98 ? -7.672 4.528 0.829 1.00 93.06 98 ALA A CA 1
ATOM 719 C C . ALA A 1 98 ? -7.956 5.743 1.728 1.00 93.06 98 ALA A C 1
ATOM 721 O O . ALA A 1 98 ? -7.933 5.615 2.958 1.00 93.06 98 ALA A O 1
ATOM 722 N N . ARG A 1 99 ? -8.328 6.887 1.141 1.00 93.19 99 ARG A N 1
ATOM 723 C CA . ARG A 1 99 ? -8.669 8.123 1.868 1.00 93.19 99 ARG A CA 1
ATOM 724 C C . ARG A 1 99 ? -9.849 7.920 2.809 1.00 93.19 99 ARG A C 1
ATOM 726 O O . ARG A 1 99 ? -9.751 8.209 4.002 1.00 93.19 99 ARG A O 1
ATOM 733 N N . ARG A 1 100 ? -10.953 7.362 2.304 1.00 92.38 100 ARG A N 1
ATOM 734 C CA . ARG A 1 100 ? -12.168 7.100 3.097 1.00 92.38 100 ARG A CA 1
ATOM 735 C C . ARG A 1 100 ? -11.924 6.091 4.208 1.00 92.38 100 ARG A C 1
ATOM 737 O O . ARG A 1 100 ? -12.550 6.162 5.264 1.00 92.38 100 ARG A O 1
ATOM 744 N N . SER A 1 101 ? -11.018 5.145 3.977 1.00 89.81 101 SER A N 1
ATOM 745 C CA . SER A 1 101 ? -10.689 4.137 4.970 1.00 89.81 101 SER A CA 1
ATOM 746 C C . SER A 1 101 ? -9.865 4.686 6.129 1.00 89.81 101 SER A C 1
ATOM 748 O O . SER A 1 101 ? -9.879 4.047 7.174 1.00 89.81 101 SER A O 1
ATOM 750 N N . GLY A 1 102 ? -9.195 5.840 6.004 1.00 89.19 102 GLY A N 1
ATOM 751 C CA . GLY A 1 102 ? -8.311 6.384 7.041 1.00 89.19 102 GLY A CA 1
ATOM 752 C C . GLY A 1 102 ? -7.111 5.475 7.332 1.00 89.19 102 GLY A C 1
ATOM 753 O O . GLY A 1 102 ? -6.752 5.277 8.496 1.00 89.19 102 GLY A O 1
ATOM 754 N N . ILE A 1 103 ? -6.571 4.842 6.288 1.00 92.69 103 ILE A N 1
ATOM 755 C CA . ILE A 1 103 ? -5.366 4.010 6.327 1.00 92.69 103 ILE A CA 1
ATOM 756 C C . ILE A 1 103 ? -4.187 4.858 5.860 1.00 92.69 103 ILE A C 1
ATOM 758 O O . ILE A 1 103 ? -4.272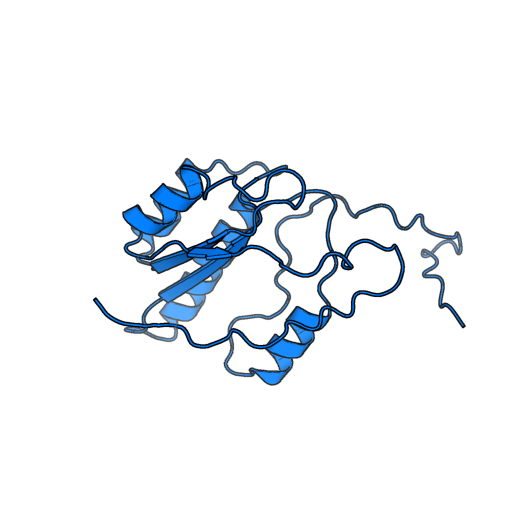 5.478 4.808 1.00 92.69 103 ILE A O 1
ATOM 762 N N . LEU A 1 104 ? -3.079 4.835 6.601 1.00 94.56 104 LEU A N 1
ATOM 763 C CA . LEU A 1 104 ? -1.833 5.481 6.191 1.00 94.56 104 LEU A CA 1
ATOM 764 C C . LEU A 1 104 ? -1.111 4.601 5.167 1.00 94.56 104 LEU A C 1
ATOM 766 O O . LEU A 1 104 ? -0.866 3.421 5.440 1.00 94.56 104 LEU A O 1
ATOM 770 N N . THR A 1 105 ? -0.731 5.161 4.020 1.00 95.06 105 THR A N 1
ATOM 771 C CA . THR A 1 105 ? -0.023 4.403 2.980 1.00 95.06 105 THR A CA 1
ATOM 772 C C . THR A 1 105 ? 1.437 4.824 2.875 1.00 95.06 105 THR A C 1
ATOM 774 O O . THR A 1 105 ? 1.746 6.007 2.758 1.00 95.06 105 THR A O 1
ATOM 777 N N . TYR A 1 106 ? 2.343 3.846 2.880 1.00 95.56 106 TYR A N 1
ATOM 778 C CA . TYR A 1 106 ? 3.783 4.055 2.742 1.00 95.56 106 TYR A CA 1
ATOM 779 C C . TYR A 1 106 ? 4.325 3.321 1.516 1.00 95.56 106 TYR A C 1
ATOM 781 O O . TYR A 1 106 ? 4.728 2.157 1.622 1.00 95.56 106 TYR A O 1
ATOM 789 N N . PRO A 1 107 ? 4.327 3.964 0.338 1.00 93.81 107 PRO A N 1
ATOM 790 C CA . PRO A 1 107 ? 4.964 3.407 -0.839 1.00 93.81 107 PRO A CA 1
ATOM 791 C C . PRO A 1 107 ? 6.485 3.401 -0.678 1.00 93.81 107 PRO A C 1
ATOM 793 O O . PRO A 1 107 ? 7.101 4.401 -0.309 1.00 93.81 107 PRO A O 1
ATOM 796 N N . VAL A 1 108 ? 7.082 2.259 -0.983 1.00 91.50 108 VAL A N 1
ATOM 797 C CA . VAL A 1 108 ? 8.514 2.029 -1.099 1.00 91.50 108 VAL A CA 1
ATOM 798 C C . VAL A 1 108 ? 8.768 1.656 -2.553 1.00 91.50 108 VAL A C 1
ATOM 800 O O . VAL A 1 108 ? 8.487 0.534 -2.975 1.00 91.50 108 VAL A O 1
ATOM 803 N N . VAL A 1 109 ? 9.254 2.623 -3.328 1.00 88.62 109 VAL A N 1
ATOM 804 C CA . VAL A 1 109 ? 9.477 2.456 -4.764 1.00 88.62 109 VAL A CA 1
ATOM 805 C C . VAL A 1 109 ? 10.859 1.864 -5.027 1.00 88.62 109 VAL A C 1
ATOM 807 O O . VAL A 1 109 ? 11.869 2.385 -4.547 1.00 88.62 109 VAL A O 1
ATOM 810 N N . LEU A 1 110 ? 10.903 0.777 -5.793 1.00 85.31 110 LEU A N 1
ATOM 811 C CA . LEU A 1 110 ? 12.124 0.119 -6.250 1.00 85.31 110 LEU A CA 1
ATOM 812 C C . LEU A 1 110 ? 12.284 0.352 -7.759 1.00 85.31 110 LEU A C 1
ATOM 814 O O . LEU A 1 110 ? 11.761 -0.442 -8.537 1.00 85.31 110 LEU A O 1
ATOM 818 N N . PRO A 1 111 ? 12.965 1.425 -8.199 1.00 77.75 111 PRO A N 1
ATOM 819 C CA . PRO A 1 111 ? 13.119 1.695 -9.619 1.00 77.75 111 PRO A CA 1
ATOM 820 C C . PRO A 1 111 ? 13.833 0.536 -10.329 1.00 77.75 111 PRO A C 1
ATOM 822 O O . PRO A 1 111 ? 14.709 -0.111 -9.735 1.00 77.75 111 PRO A O 1
ATOM 825 N N . PRO A 1 112 ? 13.483 0.280 -11.599 1.00 71.31 112 PRO A N 1
ATOM 826 C CA . PRO A 1 112 ? 14.082 -0.798 -12.361 1.00 71.31 112 PRO A CA 1
ATOM 827 C C . PRO A 1 112 ? 15.564 -0.498 -12.642 1.00 71.31 112 PRO A C 1
ATOM 829 O O . PRO A 1 112 ? 16.020 0.648 -12.618 1.00 71.31 112 PRO A O 1
ATOM 832 N N . ASN A 1 113 ? 16.350 -1.552 -12.872 1.00 70.44 113 ASN A N 1
ATOM 833 C CA . ASN A 1 113 ? 17.811 -1.443 -12.982 1.00 70.44 113 ASN A CA 1
ATOM 834 C C . ASN A 1 113 ? 18.284 -0.623 -14.193 1.00 70.44 113 ASN A C 1
ATOM 836 O O . ASN A 1 113 ? 19.388 -0.082 -14.168 1.00 70.44 113 ASN A O 1
ATOM 840 N N . ASP A 1 114 ? 17.484 -0.573 -15.253 1.00 69.94 114 ASP A N 1
ATOM 841 C CA . ASP A 1 114 ? 17.725 0.176 -16.487 1.00 69.94 114 ASP A CA 1
ATOM 842 C C . ASP A 1 114 ? 17.317 1.653 -16.381 1.00 69.94 114 ASP A C 1
ATOM 844 O O . ASP A 1 114 ? 17.831 2.482 -17.131 1.00 69.94 114 ASP A O 1
ATOM 848 N N . ALA A 1 115 ? 16.487 2.008 -15.396 1.00 68.00 115 ALA A N 1
ATOM 849 C CA . ALA A 1 115 ? 16.124 3.387 -15.084 1.00 68.00 115 ALA A CA 1
ATOM 850 C C . ALA A 1 115 ? 16.207 3.675 -13.565 1.00 68.00 115 ALA A C 1
ATOM 852 O O . ALA A 1 115 ? 15.215 4.043 -12.933 1.00 68.00 115 ALA A O 1
ATOM 853 N N . PRO A 1 116 ? 17.401 3.571 -12.944 1.00 66.00 116 PRO A N 1
ATOM 854 C CA . PRO A 1 116 ? 17.576 3.662 -11.488 1.00 66.00 116 PRO A CA 1
ATOM 855 C C . PRO A 1 116 ? 17.350 5.071 -10.919 1.00 66.00 116 PRO A C 1
ATOM 857 O O . PRO A 1 116 ? 17.321 5.250 -9.702 1.00 66.00 116 PRO A O 1
ATOM 860 N N . GLN A 1 117 ? 17.246 6.075 -11.793 1.00 67.62 117 GLN A N 1
ATOM 861 C CA . GLN A 1 117 ? 16.966 7.470 -11.447 1.00 67.62 117 GLN A CA 1
ATOM 862 C C . GLN A 1 117 ? 15.482 7.821 -11.581 1.00 67.62 117 GLN A C 1
ATOM 864 O O . GLN A 1 117 ? 15.101 8.949 -11.271 1.00 67.62 117 GLN A O 1
ATOM 869 N N . SER A 1 118 ? 14.646 6.879 -12.030 1.00 69.75 118 SER A N 1
ATOM 870 C CA . SER A 1 118 ? 13.199 7.046 -12.028 1.00 69.75 118 SER A CA 1
ATOM 871 C C . SER A 1 118 ? 12.750 7.251 -10.588 1.00 69.75 118 SER A C 1
ATOM 873 O O . SER A 1 118 ? 12.808 6.343 -9.759 1.00 69.75 118 SER A O 1
ATOM 875 N N . GLY A 1 119 ? 12.370 8.485 -10.263 1.00 70.62 119 GLY A N 1
ATOM 876 C CA . GLY A 1 119 ? 11.757 8.796 -8.982 1.00 70.62 119 GLY A CA 1
ATOM 877 C C . GLY A 1 119 ? 10.429 8.051 -8.813 1.00 70.62 119 GLY A C 1
ATOM 878 O O . GLY A 1 119 ? 9.934 7.419 -9.751 1.00 70.62 119 GLY A O 1
ATOM 879 N N . PRO A 1 120 ? 9.816 8.127 -7.623 1.00 81.94 120 PRO A N 1
ATOM 880 C CA . PRO A 1 120 ? 8.488 7.571 -7.431 1.00 81.94 120 PRO A CA 1
ATOM 881 C C . PRO A 1 120 ? 7.498 8.150 -8.445 1.00 81.94 120 PRO A C 1
ATOM 883 O O . PRO A 1 120 ? 7.492 9.355 -8.706 1.00 81.94 120 PRO A O 1
ATOM 886 N N . SER A 1 121 ? 6.625 7.299 -8.986 1.00 86.00 121 SER A N 1
ATOM 887 C CA . SER A 1 121 ? 5.563 7.762 -9.877 1.00 86.00 121 SER A CA 1
ATOM 888 C C . SER A 1 121 ? 4.650 8.765 -9.159 1.00 86.00 121 SER A C 1
ATOM 890 O O . SER A 1 121 ? 4.479 8.725 -7.932 1.00 86.00 121 SER A O 1
ATOM 892 N N . TRP A 1 122 ? 4.041 9.680 -9.922 1.00 89.50 122 TRP A N 1
ATOM 893 C CA . TRP A 1 122 ? 3.139 10.695 -9.361 1.00 89.50 122 TRP A CA 1
ATOM 894 C C . TRP A 1 122 ? 1.988 10.059 -8.568 1.00 89.50 122 TRP A C 1
ATOM 896 O O . TRP A 1 122 ? 1.615 10.568 -7.518 1.00 89.50 122 TRP A O 1
ATOM 906 N N . ARG A 1 123 ? 1.504 8.892 -9.014 1.00 92.12 123 ARG A N 1
ATOM 907 C CA . ARG A 1 123 ? 0.450 8.113 -8.351 1.00 92.12 123 ARG A CA 1
ATOM 908 C C . ARG A 1 123 ? 0.870 7.632 -6.967 1.00 92.12 123 ARG A C 1
ATOM 910 O O . ARG A 1 123 ? 0.120 7.775 -6.009 1.00 92.12 123 ARG A O 1
ATOM 917 N N . MET A 1 124 ? 2.085 7.100 -6.831 1.00 91.38 124 MET A N 1
ATOM 918 C CA . MET A 1 124 ? 2.598 6.681 -5.521 1.00 91.38 124 MET A CA 1
ATOM 919 C C . MET A 1 124 ? 2.810 7.883 -4.603 1.00 91.38 124 MET A C 1
ATOM 921 O O . MET A 1 124 ? 2.464 7.830 -3.424 1.00 91.38 124 MET A O 1
ATOM 925 N N . THR A 1 125 ? 3.321 8.986 -5.152 1.00 92.75 125 THR A N 1
ATOM 926 C CA . THR A 1 125 ? 3.476 10.239 -4.404 1.00 92.75 125 THR A CA 1
ATOM 927 C C . THR A 1 125 ? 2.128 10.736 -3.881 1.00 92.75 125 THR A C 1
ATOM 929 O O . THR A 1 125 ? 1.994 10.982 -2.684 1.00 92.75 125 THR A O 1
ATOM 932 N N . GLN A 1 126 ? 1.110 10.815 -4.739 1.00 94.44 126 GLN A N 1
ATOM 933 C CA . GLN A 1 126 ? -0.224 11.263 -4.347 1.00 94.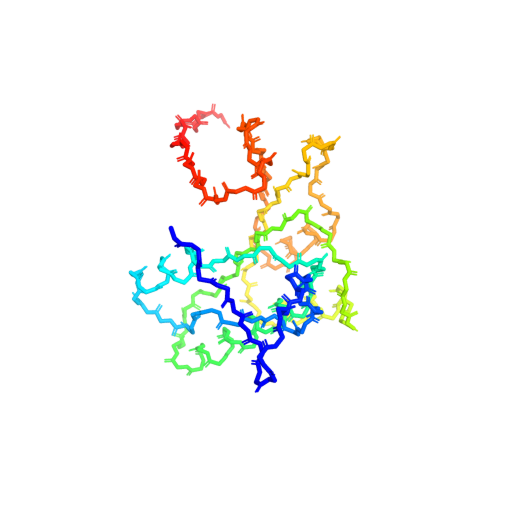44 126 GLN A CA 1
ATOM 934 C C . GLN A 1 126 ? -0.867 10.327 -3.323 1.00 94.44 126 GLN A C 1
ATOM 936 O O . GLN A 1 126 ? -1.394 10.793 -2.319 1.00 94.44 126 GLN A O 1
ATOM 941 N N . LEU A 1 127 ? -0.765 9.012 -3.522 1.00 93.50 127 LEU A N 1
ATOM 942 C CA . LEU A 1 127 ? -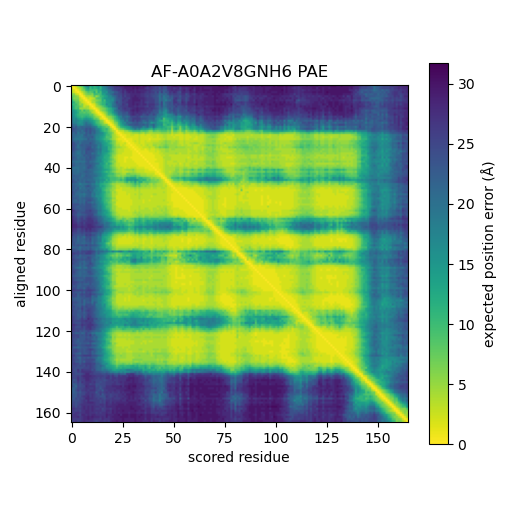1.301 8.030 -2.585 1.00 93.50 127 LEU A CA 1
ATOM 943 C C . LEU A 1 127 ? -0.710 8.193 -1.179 1.00 93.50 127 LEU A C 1
ATOM 945 O O . LEU A 1 127 ? -1.441 8.120 -0.193 1.00 93.50 127 LEU A O 1
ATOM 949 N N . ALA A 1 128 ? 0.598 8.441 -1.069 1.00 94.81 128 ALA A N 1
ATOM 950 C CA . ALA A 1 128 ? 1.238 8.703 0.217 1.00 94.81 128 ALA A CA 1
ATOM 951 C C . ALA A 1 128 ? 0.732 10.009 0.849 1.00 94.81 128 ALA A C 1
ATOM 953 O O . ALA A 1 128 ? 0.379 10.020 2.026 1.00 94.81 128 ALA A O 1
ATOM 954 N N . LEU A 1 129 ? 0.678 11.095 0.073 1.00 95.31 129 LEU A N 1
ATOM 955 C CA . LEU A 1 129 ? 0.303 12.421 0.567 1.00 95.31 129 LEU A CA 1
ATOM 956 C C . LEU A 1 129 ? -1.162 12.481 1.014 1.00 95.31 129 LEU A C 1
ATOM 958 O O . LEU A 1 129 ? -1.440 12.888 2.142 1.00 95.31 129 LEU A O 1
ATOM 962 N N . ASP A 1 130 ? -2.087 12.008 0.182 1.00 95.69 130 ASP A N 1
ATOM 963 C CA . ASP A 1 130 ? -3.529 12.107 0.435 1.00 95.69 130 ASP A CA 1
ATOM 964 C C . ASP A 1 130 ? -3.998 11.170 1.556 1.00 95.69 130 ASP A C 1
ATOM 966 O O . ASP A 1 130 ? -5.046 11.393 2.164 1.00 95.69 130 ASP A O 1
ATOM 970 N N . THR A 1 131 ? -3.218 10.127 1.853 1.00 94.94 131 THR A N 1
ATOM 971 C CA . THR A 1 131 ? -3.466 9.233 2.992 1.00 94.94 131 THR A CA 1
ATOM 972 C C . THR A 1 131 ? -2.717 9.645 4.261 1.00 94.94 131 THR A C 1
ATOM 974 O O . THR A 1 131 ? -2.899 9.014 5.299 1.00 94.94 131 THR A O 1
ATOM 977 N N . GLY A 1 132 ? -1.886 10.694 4.214 1.00 94.31 132 GLY A N 1
ATOM 978 C CA . GLY A 1 132 ? -1.085 11.164 5.352 1.00 94.31 132 GLY A CA 1
ATOM 979 C C . GLY A 1 132 ? 0.131 10.289 5.688 1.00 94.31 132 GLY A C 1
ATOM 980 O O . GLY A 1 132 ? 0.672 10.375 6.792 1.00 94.31 132 GLY A O 1
ATOM 981 N N . GLY A 1 133 ? 0.549 9.421 4.767 1.00 94.00 133 GLY A N 1
ATOM 982 C CA . GLY A 1 133 ? 1.743 8.595 4.893 1.00 94.00 133 GLY A CA 1
ATOM 983 C C . GLY A 1 133 ? 3.013 9.274 4.370 1.00 94.00 133 GLY A C 1
ATOM 984 O O . GLY A 1 133 ? 3.130 10.498 4.317 1.00 94.00 133 GLY A O 1
ATOM 985 N N . LYS A 1 134 ? 4.018 8.463 4.020 1.00 94.06 134 LYS A N 1
ATOM 986 C CA . LYS A 1 134 ? 5.300 8.929 3.466 1.00 94.06 134 LYS A CA 1
ATOM 987 C C . LYS A 1 134 ? 5.772 7.993 2.370 1.00 94.06 134 LYS A C 1
ATOM 989 O O . LYS A 1 134 ? 5.568 6.788 2.459 1.00 94.06 134 LYS A O 1
ATOM 994 N N . ILE A 1 135 ? 6.465 8.547 1.387 1.00 92.38 135 ILE A N 1
ATOM 995 C CA . ILE A 1 135 ? 7.061 7.783 0.298 1.00 92.38 135 ILE A CA 1
ATOM 996 C C . ILE A 1 135 ? 8.568 7.648 0.491 1.00 92.38 135 ILE A C 1
ATOM 998 O O . ILE A 1 135 ? 9.243 8.591 0.903 1.00 92.38 135 ILE A O 1
ATOM 1002 N N . ALA A 1 136 ? 9.087 6.464 0.194 1.00 89.06 136 ALA A N 1
ATOM 1003 C CA . ALA A 1 136 ? 10.510 6.188 0.118 1.00 89.06 136 ALA A CA 1
ATOM 1004 C C . ALA A 1 136 ? 10.832 5.566 -1.242 1.00 89.06 136 ALA A C 1
ATOM 1006 O O . ALA A 1 136 ? 9.997 4.898 -1.846 1.00 89.06 136 ALA A O 1
ATOM 1007 N N . SER A 1 137 ? 12.058 5.754 -1.710 1.00 84.75 137 SER A N 1
ATOM 1008 C CA . SER A 1 137 ? 12.584 5.078 -2.894 1.00 84.75 137 SER A CA 1
ATOM 1009 C C . SER A 1 137 ? 13.933 4.462 -2.557 1.00 84.75 137 SER A C 1
ATOM 1011 O O . SER A 1 137 ? 14.761 5.111 -1.916 1.00 84.75 137 SER A O 1
ATOM 1013 N N . GLY A 1 138 ? 14.165 3.220 -2.973 1.00 77.69 138 GLY A N 1
ATOM 1014 C CA . GLY A 1 138 ? 15.403 2.498 -2.695 1.00 77.69 138 GLY A CA 1
ATOM 1015 C C . GLY A 1 138 ? 15.970 1.870 -3.956 1.00 77.69 138 GLY A C 1
ATOM 1016 O O . GLY A 1 138 ? 15.249 1.219 -4.696 1.00 77.69 138 GLY A O 1
ATOM 1017 N N . THR A 1 139 ? 17.270 2.020 -4.194 1.00 69.31 139 THR A N 1
ATOM 1018 C CA . THR A 1 139 ? 17.947 1.329 -5.298 1.00 69.31 139 THR A CA 1
ATOM 1019 C C . THR A 1 139 ? 18.519 -0.000 -4.822 1.00 69.31 139 THR A C 1
ATOM 1021 O O . THR A 1 139 ? 19.127 -0.095 -3.751 1.00 69.31 139 THR A O 1
ATOM 1024 N N . CYS A 1 140 ? 18.360 -1.051 -5.626 1.00 58.78 140 CYS A N 1
ATOM 1025 C CA . CYS A 1 140 ? 19.022 -2.319 -5.355 1.00 58.78 140 CYS A CA 1
ATOM 1026 C C . CYS A 1 140 ? 20.486 -2.219 -5.823 1.00 58.78 140 CYS A C 1
ATOM 1028 O O . CYS A 1 140 ? 20.772 -2.253 -7.014 1.00 58.78 140 CYS A O 1
ATOM 1030 N N . ARG A 1 141 ? 21.447 -2.070 -4.898 1.00 53.69 141 ARG A N 1
ATOM 1031 C CA . ARG A 1 141 ? 22.882 -1.932 -5.246 1.00 53.69 141 ARG A CA 1
ATOM 1032 C C . ARG A 1 141 ? 23.566 -3.241 -5.671 1.00 53.69 141 ARG A C 1
ATOM 1034 O O . ARG A 1 141 ? 24.765 -3.235 -5.944 1.00 53.69 141 ARG A O 1
ATOM 1041 N N . HIS A 1 142 ? 22.852 -4.367 -5.724 1.00 47.00 142 HIS A N 1
ATOM 1042 C CA . HIS A 1 142 ? 23.440 -5.660 -6.077 1.00 47.00 142 HIS A CA 1
ATOM 1043 C C . HIS A 1 142 ? 23.243 -5.985 -7.566 1.00 47.00 142 HIS A C 1
ATOM 1045 O O . HIS A 1 142 ? 22.160 -6.366 -7.999 1.00 47.00 142 HIS A O 1
ATOM 1051 N N . ARG A 1 143 ? 24.334 -5.903 -8.340 1.00 40.47 143 ARG A N 1
ATOM 1052 C CA . ARG A 1 143 ? 24.418 -6.183 -9.792 1.00 40.47 143 ARG A CA 1
ATOM 1053 C C . ARG A 1 143 ? 24.122 -7.637 -10.216 1.00 40.47 143 ARG A C 1
ATOM 1055 O O . ARG A 1 143 ? 24.255 -7.943 -11.393 1.00 40.47 143 ARG A O 1
ATOM 1062 N N . SER A 1 144 ? 23.770 -8.537 -9.295 1.00 37.50 144 SER A N 1
ATOM 1063 C CA . SER A 1 144 ? 23.785 -9.995 -9.531 1.00 37.50 144 SER A CA 1
ATOM 1064 C C . SER A 1 144 ? 22.406 -10.678 -9.510 1.00 37.50 144 SER A C 1
ATOM 1066 O O . SER A 1 144 ? 22.315 -11.894 -9.643 1.00 37.50 144 SER A O 1
ATOM 1068 N N . CYS A 1 145 ? 21.304 -9.943 -9.345 1.00 40.19 145 CYS A N 1
ATOM 1069 C CA . CYS A 1 145 ? 19.994 -10.571 -9.105 1.00 40.19 145 CYS A CA 1
ATOM 1070 C C . CYS A 1 145 ? 19.272 -11.110 -10.355 1.00 40.19 145 CYS A C 1
ATOM 1072 O O . CYS A 1 145 ? 18.168 -11.628 -10.226 1.00 40.19 145 CYS A O 1
ATOM 1074 N N . VAL A 1 146 ? 19.874 -11.047 -11.546 1.00 40.62 146 VAL A N 1
ATOM 1075 C CA . VAL A 1 146 ? 19.278 -11.615 -12.767 1.00 40.62 146 VAL A CA 1
ATOM 1076 C C . VAL A 1 146 ? 20.215 -12.659 -13.363 1.00 40.62 146 VAL A C 1
ATOM 1078 O O . VAL A 1 146 ? 20.901 -12.426 -14.350 1.00 40.62 146 VAL A O 1
ATOM 1081 N N . THR A 1 147 ? 20.246 -13.844 -12.760 1.00 33.12 147 THR A N 1
ATOM 1082 C CA . THR A 1 147 ? 20.534 -15.074 -13.508 1.00 33.12 147 THR A CA 1
ATOM 1083 C C . THR A 1 147 ? 19.508 -16.137 -13.129 1.00 33.12 147 THR A C 1
ATOM 1085 O O . THR A 1 147 ? 19.113 -16.265 -11.974 1.00 33.12 147 THR A O 1
ATOM 1088 N N . ALA A 1 148 ? 19.030 -16.861 -14.141 1.00 34.75 148 ALA A N 1
ATOM 1089 C CA . ALA A 1 148 ? 17.811 -17.672 -14.169 1.00 34.75 148 ALA A CA 1
ATOM 1090 C C . ALA A 1 148 ? 17.780 -18.926 -13.259 1.00 34.75 148 ALA A C 1
ATOM 1092 O O . ALA A 1 148 ? 17.096 -19.897 -13.576 1.00 34.75 148 ALA A O 1
ATOM 1093 N N . ARG A 1 149 ? 18.512 -18.967 -12.140 1.00 35.22 149 ARG A N 1
ATOM 1094 C CA . ARG A 1 149 ? 18.517 -20.113 -11.218 1.00 35.22 149 ARG A CA 1
ATOM 1095 C C . ARG A 1 149 ? 18.679 -19.667 -9.765 1.00 35.22 149 ARG A C 1
ATOM 1097 O O . ARG A 1 149 ? 19.789 -19.426 -9.316 1.00 35.22 149 ARG A O 1
ATOM 1104 N N . GLY A 1 150 ? 17.567 -19.660 -9.027 1.00 35.91 150 GLY A N 1
ATOM 1105 C CA . GLY A 1 150 ? 17.553 -19.653 -7.560 1.00 35.91 150 GLY A CA 1
ATOM 1106 C C . GLY A 1 150 ? 17.772 -18.279 -6.926 1.00 35.91 150 GLY A C 1
ATOM 1107 O O . GLY A 1 150 ? 18.896 -17.814 -6.770 1.00 35.91 150 GLY A O 1
ATOM 1108 N N . ILE A 1 151 ? 16.679 -17.649 -6.495 1.00 37.00 151 ILE A N 1
ATOM 1109 C CA . ILE A 1 151 ? 16.705 -16.367 -5.789 1.00 37.00 151 ILE A CA 1
ATOM 1110 C C . ILE A 1 151 ? 17.239 -16.591 -4.367 1.00 37.00 151 ILE A C 1
ATOM 1112 O O . ILE A 1 151 ? 16.548 -17.103 -3.492 1.00 37.00 151 ILE A O 1
ATOM 1116 N N . SER A 1 152 ? 18.481 -16.176 -4.133 1.00 34.12 152 SER A N 1
ATOM 1117 C CA . SER A 1 152 ? 19.033 -15.904 -2.805 1.00 34.12 152 SER A CA 1
ATOM 1118 C C . SER A 1 152 ? 19.386 -14.415 -2.761 1.00 34.12 152 SER A C 1
ATOM 1120 O O . SER A 1 152 ? 20.541 -14.023 -2.936 1.00 34.12 152 SER A O 1
ATOM 1122 N N . CYS A 1 153 ? 18.382 -13.566 -2.542 1.00 35.97 153 CYS A N 1
ATOM 1123 C CA . CYS A 1 153 ? 18.603 -12.153 -2.250 1.00 35.97 153 CYS A CA 1
ATOM 1124 C C . CYS A 1 153 ? 19.126 -12.022 -0.817 1.00 35.97 153 CYS A C 1
ATOM 1126 O O . CYS A 1 153 ? 18.363 -12.053 0.146 1.00 35.97 153 CYS A O 1
ATOM 1128 N N . ARG A 1 154 ? 20.444 -11.877 -0.657 1.00 35.38 154 ARG A N 1
ATOM 1129 C CA . ARG A 1 154 ? 21.025 -11.443 0.615 1.00 35.38 154 ARG A CA 1
ATOM 1130 C C . ARG A 1 154 ? 21.029 -9.915 0.615 1.00 35.38 154 ARG A C 1
ATOM 1132 O O . ARG A 1 154 ? 21.939 -9.294 0.075 1.00 35.38 154 ARG A O 1
ATOM 1139 N N . CYS A 1 155 ? 19.991 -9.307 1.187 1.00 35.78 155 CYS A N 1
ATOM 1140 C CA . CYS A 1 155 ? 20.003 -7.880 1.496 1.00 35.78 155 CYS A CA 1
ATOM 1141 C C . CYS A 1 155 ? 21.119 -7.634 2.519 1.00 35.78 155 CYS A C 1
ATOM 1143 O O . CYS A 1 155 ? 20.991 -8.002 3.687 1.00 35.78 155 CYS A O 1
ATOM 1145 N N . ALA A 1 156 ? 22.246 -7.072 2.080 1.00 35.06 156 ALA A N 1
ATOM 1146 C CA . ALA A 1 156 ? 23.249 -6.564 3.002 1.00 35.06 156 ALA A CA 1
ATOM 1147 C C . ALA A 1 156 ? 22.605 -5.445 3.835 1.00 35.06 156 ALA A C 1
ATOM 1149 O O . ALA A 1 156 ? 21.899 -4.597 3.288 1.00 35.06 156 ALA A O 1
ATOM 1150 N N . ARG A 1 157 ? 22.801 -5.508 5.159 1.00 30.72 157 ARG A N 1
ATOM 1151 C CA . ARG A 1 157 ? 22.320 -4.530 6.145 1.00 30.72 157 ARG A CA 1
ATOM 1152 C C . ARG A 1 157 ? 22.469 -3.103 5.617 1.00 30.72 157 ARG A C 1
ATOM 1154 O O . ARG A 1 157 ? 23.540 -2.737 5.144 1.00 30.72 157 ARG A O 1
ATOM 1161 N N . ALA A 1 158 ? 21.402 -2.319 5.752 1.00 33.16 158 ALA A N 1
ATOM 1162 C CA . ALA A 1 158 ? 21.469 -0.876 5.597 1.00 33.16 158 ALA A CA 1
ATOM 1163 C C . ALA A 1 158 ? 22.517 -0.316 6.573 1.00 33.16 15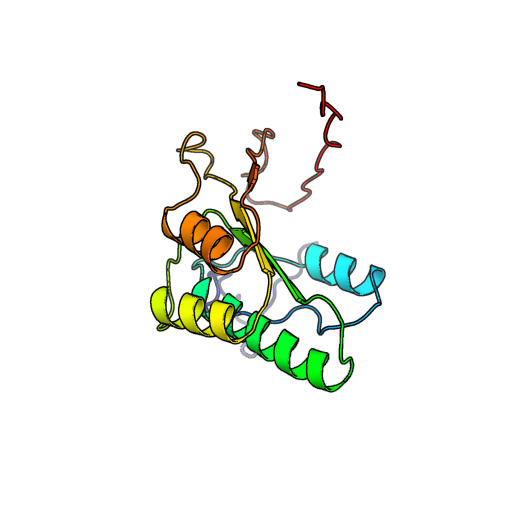8 ALA A C 1
ATOM 1165 O O . ALA A 1 158 ? 22.431 -0.565 7.777 1.00 33.16 158 ALA A O 1
ATOM 1166 N N . ASP A 1 159 ? 23.498 0.412 6.043 1.00 29.53 159 ASP A N 1
ATOM 1167 C CA . ASP A 1 159 ? 24.384 1.253 6.843 1.00 29.53 159 ASP A CA 1
ATOM 1168 C C . ASP A 1 159 ? 23.552 2.388 7.466 1.00 29.53 159 ASP A C 1
ATOM 1170 O O . ASP A 1 159 ? 22.786 3.048 6.750 1.00 29.53 159 ASP A O 1
ATOM 1174 N N . PRO A 1 160 ? 23.654 2.641 8.782 1.00 38.50 160 PRO A N 1
ATOM 1175 C CA . PRO A 1 160 ? 22.907 3.698 9.433 1.00 38.50 160 PRO A CA 1
ATOM 1176 C C . PRO A 1 160 ? 23.604 5.040 9.187 1.00 38.50 160 PRO A C 1
ATOM 1178 O O . PRO A 1 160 ? 24.377 5.516 10.011 1.00 38.50 160 PRO A O 1
ATOM 1181 N N . HIS A 1 161 ? 23.285 5.695 8.074 1.00 30.66 161 HIS A N 1
ATOM 1182 C CA . HIS A 1 161 ? 23.507 7.134 7.928 1.00 30.66 161 HIS A CA 1
ATOM 1183 C C . HIS A 1 161 ? 22.171 7.877 7.922 1.00 30.66 161 HIS A C 1
ATOM 1185 O O . HIS A 1 161 ? 21.759 8.485 6.940 1.00 30.66 161 HIS A O 1
ATOM 1191 N N . VAL A 1 162 ? 21.508 7.849 9.081 1.00 39.25 162 VAL A N 1
ATOM 1192 C CA . VAL A 1 162 ? 20.730 9.000 9.544 1.00 39.25 162 VAL A CA 1
ATOM 1193 C C . VAL A 1 162 ? 21.743 9.919 10.222 1.00 39.25 162 VAL A C 1
ATOM 1195 O O . VAL A 1 162 ? 22.143 9.677 11.357 1.00 39.25 162 VAL A O 1
ATOM 1198 N N . MET A 1 163 ? 22.213 10.940 9.510 1.00 28.91 163 MET A N 1
ATOM 1199 C CA . MET A 1 163 ? 22.967 12.046 10.099 1.00 28.91 163 MET A CA 1
ATOM 1200 C C . MET A 1 163 ? 22.237 13.339 9.767 1.00 28.91 163 MET A C 1
ATOM 1202 O O . MET A 1 163 ? 22.218 13.782 8.625 1.00 28.91 163 MET A O 1
ATOM 1206 N N . ALA A 1 164 ? 21.585 13.851 10.809 1.00 33.94 164 ALA A N 1
ATOM 1207 C CA . ALA A 1 164 ? 21.444 15.253 11.168 1.00 33.94 164 ALA A CA 1
ATOM 1208 C C . ALA A 1 164 ? 21.616 16.294 10.049 1.00 33.94 164 ALA A C 1
ATOM 1210 O O . ALA A 1 164 ? 22.734 16.554 9.599 1.00 33.94 164 ALA A O 1
ATOM 1211 N N . ARG A 1 165 ? 20.528 17.009 9.758 1.00 32.84 165 ARG A N 1
ATOM 1212 C CA . ARG A 1 165 ? 20.421 18.460 9.971 1.00 32.84 165 ARG A CA 1
ATOM 1213 C C . ARG A 1 165 ? 18.967 18.903 9.906 1.00 32.84 165 ARG A C 1
ATOM 1215 O O . ARG A 1 165 ? 18.233 18.349 9.062 1.00 32.84 165 ARG A O 1
#

Mean predicted aligned error: 13.09 Å

Secondary structure (DSSP, 8-state):
-----B-TTS-B---PPPP--S---SS-S-S-HHHHHHHHHT----SS--HHHHHHHHHHHHHHHHHTSTT---EEEEEE-S---S-S--HHHHHHHHHHHT-EEEEEE---TT-TT-PPPHHHHHHHHHTT---EE-----TT--SSS----------------

=== Feature glossary ===
The features interleaved in this record are:

— What the protein is —

Sequence gives the chain of amino acids in standard one-letter code (A=alanine, C=cysteine, …, Y=tyrosine), read N→C. It is the only feature that is directly encoded by the gene; all structural features are derived from the folded form of this sequence.

Database cross-references. InterPro integrates a dozen domain/family signature databases into unified entries with residue-range hits. GO terms attach function/process/location labels with evidence codes. CATH codes position the fold in a four-level structural taxonomy. Organism is the NCBI-taxonomy species name.

— Where its atoms are —

Atomic coordinates in PDBx/mmCIF format — the same representation the Protein Data Bank distributes. Each line of the _atom_site loop places one backbone atom in Cartesian space (units: ångströms, origin: arbitrary).

The six renders are orthographic views along the three Cartesian axes in both directions. Representation (cartoon, sticks, or surface) and color scheme (sequence-rainbow or by-chain) vary across proteins so the training set covers all the common visualization conventions.

— Local backbone conformation —

Eight-state secondary structure (DSSP): H is the canonical α-helix, G the tighter 3₁₀-helix, I the wider π-helix; E/B are β-structure, T and S are turns and bends, and '-' is everything else. DSSP derives these from the pattern of main-chain N–H···O=C hydrogen bonds, not from the sequence.

P-SEA three-state annotation labels each residue as helix, strand, or coil based purely on the geometry of the Cα trace. It serves as a fallback when the full backbone (and thus DSSP) is unavailable.

The φ/ψ torsion pair specifies the backbone conformation at each residue. φ rotates about the N–Cα bond, ψ about the Cα–C bond. Steric clashes forbid most of the (φ, ψ) plane — the allowed regions (α-helix basin, β-sheet basin, left-handed helix) are the Ramachandran-allowed regions.

— Global shape and packing —

The geometric summary reports three shape descriptors. Rg (radius of gyration) measures how spread out the Cα atoms are about their centre of mass; compact globular proteins have small Rg, elongated or unfolded ones large. Cα contacts (<8 Å, |i−j|>4) count long-range residue pairs in spatial proximity — high for tightly packed folds, near zero for rods or random coil. The bounding-box extents give the protein's footprint along x, y, z in Å.

Solvent-accessible surface area (SASA) is the area in Å² traced out by the centre of a 1.4 Å probe sphere (a water molecule) rolled over the protein's van der Waals surface (Shrake–Rupley / Lee–Richards construction). Buried residues have near-zero SASA; fully exposed residues can exceed 200 Å². The total SASA scales roughly with the number of surface residues.

The contact map is a binary N×N matrix image: pixel (i, j) is dark where Cα_i and Cα_j are within 8 Å and |i−j|>4. Because the |i−j|>4 filter removes local helical contacts, off-diagonal stripes parallel to the main diagonal indicate parallel β-sheets; stripes perpendicular to it indicate antiparallel β-sheets. The Ramachandran plot scatters every residue's (φ, ψ) pair against the sterically allowed regions. The PAE heatmap renders the predicted-aligned-error matrix.

— Structural neighborhood —

3Di is Foldseek's structural alphabet. Each residue is assigned one of twenty discrete states based on how its Cα sits relative to its spatial (not sequential) neighbors. Aligning 3Di strings finds structural homologs roughly as well as full 3D superposition, but orders of magnitude faster.

Nearest PDB neighbors are the top structural matches found by Foldseek when searching this structure against the entire Protein Data Bank. Each hit reports a TM-score (0 to 1; >0.5 almost always implies the same fold) and an E-value. These are *structural* homologs — they may share no detectable sequence similarity.

— Confidence and disorder —

For AlphaFold models, the B-factor field carries pLDDT — the model's own estimate of local accuracy on a 0–100 scale. Regions with pLDDT<50 should be treated as essentially unmodeled; they often correspond to intrinsically disordered segments.

Crystallographic B-factors measure how much each atom's electron density is smeared out, in Å². They rise in mobile loops and surface residues and fall in the buried interior. In AlphaFold models this column is repurposed to hold pLDDT instead.

Predicted aligned error is AlphaFold's pairwise confidence. Unlike pLDDT (per-residue), PAE is per-residue-pair and captures whether two parts of the structure are correctly placed relative to each other. Units are ångströms of expected positional error.